Protein AF-R7TH49-F1 (afdb_monomer_lite)

Structure (mmCIF, N/CA/C/O backbone):
data_AF-R7TH49-F1
#
_entry.id   AF-R7TH49-F1
#
loop_
_atom_site.group_PDB
_atom_site.id
_atom_site.type_symbol
_atom_site.label_atom_id
_atom_site.label_alt_id
_atom_site.label_comp_id
_atom_site.label_asym_id
_atom_site.label_entity_id
_atom_site.label_seq_id
_atom_site.pdbx_PDB_ins_code
_atom_site.Cartn_x
_atom_site.Cartn_y
_atom_site.Cartn_z
_atom_site.occupancy
_atom_site.B_iso_or_equiv
_atom_site.auth_seq_id
_atom_site.auth_comp_id
_atom_site.auth_asym_id
_atom_site.auth_atom_id
_atom_site.pdbx_PDB_model_num
ATOM 1 N N . ILE A 1 1 ? 8.703 21.395 21.915 1.00 63.22 1 ILE A N 1
ATOM 2 C CA . ILE A 1 1 ? 8.538 19.923 21.894 1.00 63.22 1 ILE A CA 1
ATOM 3 C C . ILE A 1 1 ? 7.397 19.512 22.829 1.00 63.22 1 ILE A C 1
ATOM 5 O O . ILE A 1 1 ? 6.466 18.876 22.357 1.00 63.22 1 ILE A O 1
ATOM 9 N N . ASP A 1 2 ? 7.368 19.998 24.072 1.00 70.62 2 ASP A N 1
ATOM 10 C CA . ASP A 1 2 ? 6.302 19.691 25.051 1.00 70.62 2 ASP A CA 1
ATOM 11 C C . ASP A 1 2 ? 4.886 20.094 24.604 1.00 70.62 2 ASP A C 1
ATOM 13 O O . ASP A 1 2 ? 3.929 19.359 24.812 1.00 70.62 2 ASP A O 1
ATOM 17 N N . SER A 1 3 ? 4.743 21.214 23.885 1.00 78.44 3 SER A N 1
ATOM 18 C CA . SER A 1 3 ? 3.454 21.628 23.303 1.00 78.44 3 SER A CA 1
ATOM 19 C C . SER A 1 3 ? 2.916 20.654 22.244 1.00 78.44 3 SER A C 1
ATOM 21 O O . SER A 1 3 ? 1.701 20.557 22.086 1.00 78.44 3 SER A O 1
ATOM 23 N N . ILE A 1 4 ? 3.791 19.932 21.536 1.00 77.75 4 ILE A N 1
ATOM 24 C CA . ILE A 1 4 ? 3.386 18.924 20.546 1.00 77.75 4 ILE A CA 1
ATOM 25 C C . ILE A 1 4 ? 2.937 17.658 21.278 1.00 77.75 4 ILE A C 1
ATOM 27 O O . ILE A 1 4 ? 1.874 17.132 20.969 1.00 77.75 4 ILE A O 1
ATOM 31 N N . TYR A 1 5 ? 3.693 17.214 22.285 1.00 77.38 5 TYR A N 1
ATOM 32 C CA . TYR A 1 5 ? 3.329 16.047 23.093 1.00 77.38 5 TYR A CA 1
ATOM 33 C C . TYR A 1 5 ? 2.009 16.245 23.850 1.00 77.38 5 TYR A C 1
ATOM 35 O O . TYR A 1 5 ? 1.150 15.373 23.779 1.00 77.38 5 TYR A O 1
ATOM 43 N N . ASN A 1 6 ? 1.776 17.420 24.441 1.00 76.44 6 ASN A N 1
ATOM 44 C CA . ASN A 1 6 ? 0.492 17.739 25.079 1.00 76.44 6 ASN A CA 1
ATOM 45 C C . ASN A 1 6 ? -0.678 17.755 24.077 1.00 76.44 6 ASN A C 1
ATOM 47 O O . ASN A 1 6 ? -1.781 17.301 24.386 1.00 76.44 6 ASN A O 1
ATOM 51 N N . GLY A 1 7 ? -0.447 18.245 22.854 1.00 76.88 7 GLY A N 1
ATOM 52 C CA . GLY A 1 7 ? -1.441 18.182 21.780 1.00 76.88 7 GLY A CA 1
ATOM 53 C C . GLY A 1 7 ? -1.748 16.743 21.353 1.00 76.88 7 GLY A C 1
ATOM 54 O O . GLY A 1 7 ? -2.909 16.400 21.132 1.00 76.88 7 GLY A O 1
ATOM 55 N N . ILE A 1 8 ? -0.723 15.887 21.300 1.00 78.25 8 ILE A N 1
ATOM 56 C CA . ILE A 1 8 ? -0.857 14.459 20.994 1.00 78.25 8 ILE A CA 1
ATOM 57 C C . ILE A 1 8 ? -1.637 13.736 22.095 1.00 78.25 8 ILE A C 1
ATOM 59 O O . ILE A 1 8 ? -2.538 12.978 21.760 1.00 78.25 8 ILE A O 1
ATOM 63 N N . GLU A 1 9 ? -1.356 13.980 23.378 1.00 74.94 9 GLU A N 1
ATOM 64 C CA . GLU A 1 9 ? -2.101 13.369 24.493 1.00 74.94 9 GLU A CA 1
ATOM 65 C C . GLU A 1 9 ? -3.577 13.777 24.500 1.00 74.94 9 GLU A C 1
ATOM 67 O O . GLU A 1 9 ? -4.455 12.954 24.757 1.00 74.94 9 GLU A O 1
ATOM 72 N N . THR A 1 10 ? -3.862 15.031 24.148 1.00 82.25 10 THR A N 1
ATOM 73 C CA . THR A 1 10 ? -5.238 15.535 24.065 1.00 82.25 10 THR A CA 1
ATOM 74 C C . THR A 1 10 ? -5.994 14.925 22.880 1.00 82.25 10 THR A C 1
ATOM 76 O O . THR A 1 10 ? -7.196 14.676 22.965 1.00 82.25 10 THR A O 1
ATOM 79 N N . TYR A 1 11 ? -5.304 14.674 21.764 1.00 84.19 11 TYR A N 1
ATOM 80 C CA . TYR A 1 11 ? -5.910 14.141 20.543 1.00 84.19 11 TYR A CA 1
ATOM 81 C C . TYR A 1 11 ? -6.018 12.608 20.546 1.00 84.19 11 TYR A C 1
ATOM 83 O O . TYR A 1 11 ? -7.048 12.053 20.165 1.00 84.19 11 TYR A O 1
ATOM 91 N N . LEU A 1 12 ? -4.975 11.908 20.998 1.00 86.69 12 LEU A N 1
ATOM 92 C CA . LEU A 1 12 ? -4.902 10.448 21.084 1.00 86.69 12 LEU A CA 1
ATOM 93 C C . LEU A 1 12 ? -5.554 9.934 22.366 1.00 86.69 12 LEU A C 1
ATOM 95 O O . LEU A 1 12 ? -4.932 9.256 23.185 1.00 86.69 12 LEU A O 1
ATOM 99 N N . THR A 1 13 ? -6.845 10.219 22.514 1.00 92.12 13 THR A N 1
ATOM 100 C CA . THR A 1 13 ? -7.622 9.681 23.628 1.00 92.12 13 THR A CA 1
ATOM 101 C C . THR A 1 13 ? -7.624 8.143 23.595 1.00 92.12 13 THR A C 1
ATOM 103 O O . THR A 1 13 ? -7.543 7.536 22.516 1.00 92.12 13 THR A O 1
ATOM 106 N N . PRO A 1 14 ? -7.764 7.467 24.751 1.00 90.81 14 PRO A N 1
ATOM 107 C CA . PRO A 1 14 ? -7.865 6.005 24.804 1.00 90.81 14 PRO A CA 1
ATOM 108 C C . PRO A 1 14 ? -8.953 5.439 23.876 1.00 90.81 14 PRO A C 1
ATOM 110 O O . PRO A 1 14 ? -8.785 4.376 23.271 1.00 90.81 14 PRO A O 1
ATOM 113 N N . GLU A 1 15 ? -10.050 6.177 23.712 1.00 92.69 15 GLU A N 1
ATOM 114 C CA . GLU A 1 15 ? -11.157 5.853 22.813 1.00 92.69 15 GLU A CA 1
ATOM 115 C C . GLU A 1 15 ? -10.745 5.919 21.338 1.00 92.69 15 GLU A C 1
ATOM 117 O O . GLU A 1 15 ? -11.011 4.980 20.583 1.00 92.69 15 GLU A O 1
ATOM 122 N N . LEU A 1 16 ? -10.059 6.989 20.915 1.00 92.12 16 LEU A N 1
ATOM 123 C CA . LEU A 1 16 ? -9.556 7.109 19.547 1.00 92.12 16 LEU A CA 1
ATOM 124 C C . LEU A 1 16 ? -8.527 6.016 19.245 1.00 92.12 16 LEU A C 1
ATOM 126 O O . LEU A 1 16 ? -8.607 5.369 18.203 1.00 92.12 16 LEU A O 1
ATOM 130 N N . LEU A 1 17 ? -7.608 5.748 20.175 1.00 92.75 17 LEU A N 1
ATOM 131 C CA . LEU A 1 17 ? -6.638 4.661 20.039 1.00 92.75 17 LEU A CA 1
ATOM 132 C C . LEU A 1 17 ? -7.328 3.299 19.894 1.00 92.75 17 LEU A C 1
ATOM 134 O O . LEU A 1 17 ? -6.892 2.463 19.104 1.00 92.75 17 LEU A O 1
ATOM 138 N N . THR A 1 18 ? -8.428 3.075 20.613 1.00 95.38 18 THR A N 1
ATOM 139 C CA . THR A 1 18 ? -9.236 1.855 20.478 1.00 95.38 18 THR A CA 1
ATOM 140 C C . THR A 1 18 ? -9.894 1.768 19.101 1.00 95.38 18 THR A C 1
ATOM 142 O O . THR A 1 18 ? -9.846 0.709 18.472 1.00 95.38 18 THR A O 1
ATOM 145 N N . LYS A 1 19 ? -10.430 2.878 18.576 1.00 94.31 19 LYS A N 1
ATOM 146 C CA . LYS A 1 19 ? -10.978 2.944 17.210 1.00 94.31 19 LYS A CA 1
ATOM 147 C C . LYS A 1 19 ? -9.911 2.657 16.153 1.00 94.31 19 LYS A C 1
ATOM 149 O O . LYS A 1 19 ? -10.158 1.844 15.269 1.00 94.31 19 LYS A O 1
ATOM 154 N N . ILE A 1 20 ? -8.718 3.244 16.277 1.00 92.69 20 ILE A N 1
ATOM 155 C CA . ILE A 1 20 ? -7.587 2.996 15.367 1.00 92.69 20 ILE A CA 1
ATOM 156 C C . ILE A 1 20 ? -7.189 1.515 15.400 1.00 92.69 20 ILE A C 1
ATOM 158 O O . ILE A 1 20 ? -7.102 0.887 14.349 1.00 92.69 20 ILE A O 1
ATOM 162 N N . ARG A 1 21 ? -7.005 0.921 16.589 1.00 94.62 21 ARG A N 1
ATOM 163 C CA . ARG A 1 21 ? -6.673 -0.513 16.721 1.00 94.62 21 ARG A CA 1
ATOM 164 C C . ARG A 1 21 ? -7.749 -1.412 16.116 1.00 94.62 21 ARG A C 1
ATOM 166 O O . ARG A 1 21 ? -7.422 -2.378 15.430 1.00 94.62 21 ARG A O 1
ATOM 173 N N . THR A 1 22 ? -9.019 -1.080 16.340 1.00 94.31 22 THR A N 1
ATOM 174 C CA . THR A 1 22 ? -10.157 -1.824 15.781 1.00 94.31 22 THR A CA 1
ATOM 175 C C . THR A 1 22 ? -10.167 -1.735 14.259 1.00 94.31 22 THR A C 1
ATOM 177 O O . THR A 1 22 ? -10.282 -2.760 13.594 1.00 94.31 22 THR A O 1
ATOM 180 N N . PHE A 1 23 ? -9.972 -0.536 13.702 1.00 93.12 23 PHE A N 1
ATOM 181 C CA . PHE A 1 23 ? -9.865 -0.325 12.260 1.00 93.12 23 PHE A CA 1
ATOM 182 C C . PHE A 1 23 ? -8.718 -1.140 11.660 1.00 93.12 23 PHE A C 1
ATOM 184 O O . PHE A 1 23 ? -8.953 -1.904 10.731 1.00 93.12 23 PHE A O 1
ATOM 191 N N . LEU A 1 24 ? -7.511 -1.053 12.232 1.00 92.12 24 LEU A N 1
ATOM 192 C CA . LEU A 1 24 ? -6.344 -1.810 11.767 1.00 92.12 24 LEU A CA 1
ATOM 193 C C . LEU A 1 24 ? -6.586 -3.326 11.807 1.00 92.12 24 LEU A C 1
ATOM 195 O O . LEU A 1 24 ? -6.267 -4.027 10.849 1.00 92.12 24 LEU A O 1
ATOM 199 N N . THR A 1 25 ? -7.211 -3.822 12.876 1.00 92.94 25 THR A N 1
ATOM 200 C CA . THR A 1 25 ? -7.577 -5.242 13.011 1.00 92.94 25 THR A CA 1
ATOM 201 C C . THR A 1 25 ? -8.599 -5.655 11.954 1.00 92.94 25 THR A C 1
ATOM 203 O O . THR A 1 25 ? -8.492 -6.728 11.362 1.00 92.94 25 THR A O 1
ATOM 206 N N . PHE A 1 26 ? -9.590 -4.806 11.684 1.00 91.62 26 PHE A N 1
ATOM 207 C CA . PHE A 1 26 ? -10.602 -5.072 10.669 1.00 91.62 26 PHE A CA 1
ATOM 208 C C . PHE A 1 26 ? -9.988 -5.123 9.267 1.00 91.62 26 PHE A C 1
ATOM 210 O O . PHE A 1 26 ? -10.167 -6.113 8.558 1.00 91.62 26 PHE A O 1
ATOM 217 N N . VAL A 1 27 ? -9.207 -4.106 8.882 1.00 90.56 27 VAL A N 1
ATOM 218 C CA . VAL A 1 27 ? -8.610 -4.043 7.538 1.00 90.56 27 VAL A CA 1
ATOM 219 C C . VAL A 1 27 ? -7.570 -5.134 7.300 1.00 90.56 27 VAL A C 1
ATOM 221 O O . VAL A 1 27 ? -7.444 -5.607 6.174 1.00 90.56 27 VAL A O 1
ATOM 224 N N . GLN A 1 28 ? -6.884 -5.610 8.345 1.00 86.19 28 GLN A N 1
ATOM 225 C CA . GLN A 1 28 ? -5.978 -6.758 8.249 1.00 86.19 28 GLN A CA 1
ATOM 226 C C . GLN A 1 28 ? -6.696 -8.041 7.795 1.00 86.19 28 GLN A C 1
ATOM 228 O O . GLN A 1 28 ? -6.098 -8.869 7.110 1.00 86.19 28 GLN A O 1
ATOM 233 N N . ASN A 1 29 ? -7.973 -8.195 8.155 1.00 86.25 29 ASN A N 1
ATOM 234 C CA . ASN A 1 29 ? -8.786 -9.370 7.838 1.00 86.25 29 ASN A CA 1
ATOM 235 C C . ASN A 1 29 ? -9.651 -9.195 6.578 1.00 86.25 29 ASN A C 1
ATOM 237 O O . ASN A 1 29 ? -10.398 -10.106 6.211 1.00 86.25 29 ASN A O 1
ATOM 241 N N . LEU A 1 30 ? -9.576 -8.047 5.898 1.00 87.31 30 LEU A N 1
ATOM 242 C CA . LEU A 1 30 ? -10.318 -7.834 4.661 1.00 87.31 30 LEU A CA 1
ATOM 243 C C . LEU A 1 30 ? -9.794 -8.743 3.547 1.00 87.31 30 LEU A C 1
ATOM 245 O O . LEU A 1 30 ? -8.589 -8.866 3.312 1.00 87.31 30 LEU A O 1
ATOM 249 N N . LYS A 1 31 ? -10.729 -9.337 2.800 1.00 86.94 31 LYS A N 1
ATOM 250 C CA . LYS A 1 31 ? -10.408 -10.009 1.541 1.00 86.94 31 LYS A CA 1
ATOM 251 C C . LYS A 1 31 ? -9.960 -8.951 0.539 1.00 86.94 31 LYS A C 1
ATOM 253 O O . LYS A 1 31 ? -10.771 -8.160 0.068 1.00 86.94 31 LYS A O 1
ATOM 258 N N . TYR A 1 32 ? -8.665 -8.941 0.256 1.00 90.56 32 TYR A N 1
ATOM 259 C CA . TYR A 1 32 ? -8.061 -8.026 -0.698 1.00 90.56 32 TYR A CA 1
ATOM 260 C C . TYR A 1 32 ? -8.051 -8.641 -2.095 1.00 90.56 32 TYR A C 1
ATOM 262 O O . TYR A 1 32 ? -7.673 -9.802 -2.252 1.00 90.56 32 TYR A O 1
ATOM 270 N N . THR A 1 33 ? -8.442 -7.864 -3.099 1.00 92.50 33 THR A N 1
ATOM 271 C CA . THR A 1 33 ? -8.502 -8.307 -4.496 1.00 92.50 33 THR A CA 1
ATOM 272 C C . THR A 1 33 ? -7.683 -7.389 -5.393 1.00 92.50 33 THR A C 1
ATOM 274 O O . THR A 1 33 ? -7.596 -6.181 -5.169 1.00 92.50 33 THR A O 1
ATOM 277 N N . VAL A 1 34 ? -7.066 -7.963 -6.421 1.00 92.56 34 VAL A N 1
ATOM 278 C CA . VAL A 1 34 ? -6.399 -7.211 -7.485 1.00 92.56 34 VAL A CA 1
ATOM 279 C C . VAL A 1 34 ? -7.194 -7.477 -8.759 1.00 92.56 34 VAL A C 1
ATOM 281 O O . VAL A 1 34 ? -7.222 -8.626 -9.192 1.00 92.56 34 VAL A O 1
ATOM 284 N N . PRO A 1 35 ? -7.898 -6.477 -9.317 1.00 93.25 35 PRO A N 1
ATOM 285 C CA . PRO A 1 35 ? -8.633 -6.658 -10.565 1.00 93.25 35 PRO A CA 1
ATOM 286 C C . PRO A 1 35 ? -7.695 -7.011 -11.725 1.00 93.25 35 PRO A C 1
ATOM 288 O O . PRO A 1 35 ? -6.599 -6.454 -11.808 1.00 93.25 35 PRO A O 1
ATOM 291 N N . ASP A 1 36 ? -8.144 -7.850 -12.659 1.00 91.38 36 ASP A N 1
ATOM 292 C CA . ASP A 1 36 ? -7.322 -8.313 -13.790 1.00 91.38 36 ASP A CA 1
ATOM 293 C C . ASP A 1 36 ? -6.758 -7.152 -14.626 1.00 91.38 36 ASP A C 1
ATOM 295 O O . ASP A 1 36 ? -5.567 -7.118 -14.922 1.00 91.38 36 ASP A O 1
ATOM 299 N N . ALA A 1 37 ? -7.574 -6.129 -14.903 1.00 89.69 37 ALA A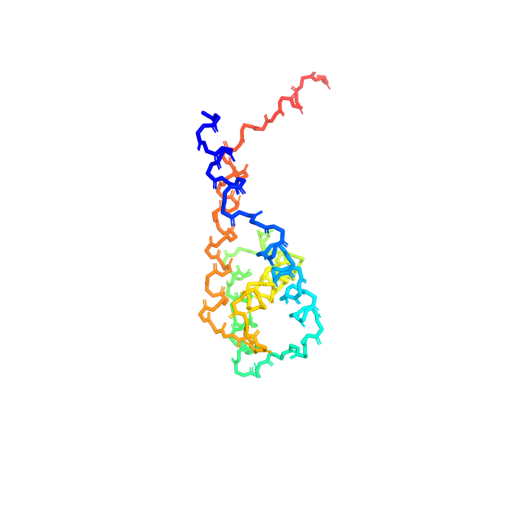 N 1
ATOM 300 C CA . ALA A 1 37 ? -7.135 -4.929 -15.624 1.00 89.69 37 ALA A CA 1
ATOM 301 C C . ALA A 1 37 ? -5.988 -4.187 -14.910 1.00 89.69 37 ALA A C 1
ATOM 303 O O . ALA A 1 37 ? -5.098 -3.619 -15.541 1.00 89.69 37 ALA A O 1
ATOM 304 N N . VAL A 1 38 ? -5.990 -4.200 -13.574 1.00 91.19 38 VAL A N 1
ATOM 305 C CA . VAL A 1 38 ? -4.912 -3.611 -12.774 1.00 91.19 38 VAL A CA 1
ATOM 306 C C . VAL A 1 38 ? -3.691 -4.525 -12.787 1.00 91.19 38 VAL A C 1
ATOM 308 O O . VAL A 1 38 ? -2.569 -4.036 -12.872 1.00 91.19 3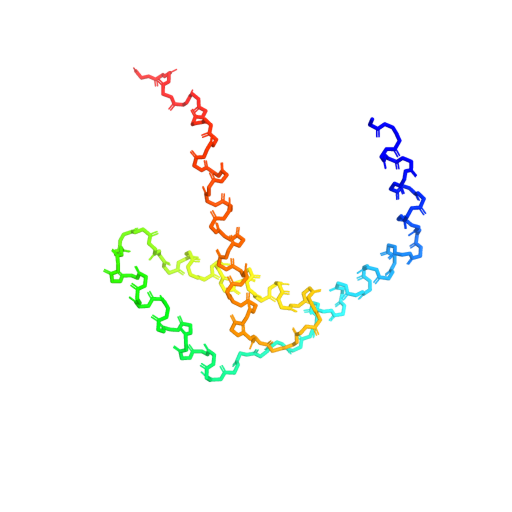8 VAL A O 1
ATOM 311 N N . GLN A 1 39 ? -3.888 -5.843 -12.760 1.00 92.62 39 GLN A N 1
ATOM 312 C CA . GLN A 1 39 ? -2.805 -6.816 -12.870 1.00 92.62 39 GLN A CA 1
ATOM 313 C C . GLN A 1 39 ? -2.029 -6.671 -14.190 1.00 92.62 39 GLN A C 1
ATOM 315 O O . GLN A 1 39 ? -0.799 -6.695 -14.168 1.00 92.62 39 GLN A O 1
ATOM 320 N N . GLU A 1 40 ? -2.717 -6.463 -15.314 1.00 93.38 40 GLU A N 1
ATOM 321 C CA . GLU A 1 40 ? -2.082 -6.198 -16.613 1.00 93.38 40 GLU A CA 1
ATOM 322 C C . GLU A 1 40 ? -1.234 -4.920 -16.584 1.00 93.38 40 GLU A C 1
ATOM 324 O O . GLU A 1 40 ? -0.073 -4.928 -17.000 1.00 93.38 40 GLU A O 1
ATOM 329 N N . ALA A 1 41 ? -1.772 -3.834 -16.023 1.00 91.88 41 ALA A N 1
ATOM 330 C CA . ALA A 1 41 ? -1.046 -2.572 -15.893 1.00 91.88 41 ALA A CA 1
ATOM 331 C C . ALA A 1 41 ? 0.203 -2.701 -15.000 1.00 91.88 41 ALA A C 1
ATOM 333 O O . ALA A 1 41 ? 1.257 -2.159 -15.329 1.00 91.88 41 ALA A O 1
ATOM 334 N N . LEU A 1 42 ? 0.112 -3.456 -13.898 1.00 92.38 42 LEU A N 1
ATOM 335 C CA . LEU A 1 42 ? 1.244 -3.738 -13.010 1.00 92.38 42 LEU A CA 1
ATOM 336 C C . LEU A 1 42 ? 2.355 -4.520 -13.720 1.00 92.38 42 LEU A C 1
ATOM 338 O O . LEU A 1 42 ? 3.535 -4.210 -13.556 1.00 92.38 42 LEU A O 1
ATOM 342 N N . GLN A 1 43 ? 1.985 -5.533 -14.507 1.00 91.81 43 GLN A N 1
ATOM 343 C CA . GLN A 1 43 ? 2.941 -6.308 -15.298 1.00 91.81 43 GLN A CA 1
ATOM 344 C C . GLN A 1 43 ? 3.616 -5.436 -16.362 1.00 91.81 43 GLN A C 1
ATOM 346 O O . GLN A 1 43 ? 4.833 -5.516 -16.532 1.00 91.81 43 GLN A O 1
ATOM 351 N N . GLY A 1 44 ? 2.847 -4.573 -17.033 1.00 91.94 44 GLY A N 1
ATOM 352 C CA . GLY A 1 44 ? 3.375 -3.583 -17.971 1.00 91.94 44 GLY A CA 1
ATOM 353 C C . GLY A 1 44 ? 4.412 -2.660 -17.324 1.00 91.94 44 GLY A C 1
ATOM 354 O O . GLY A 1 44 ? 5.523 -2.546 -17.840 1.00 91.94 44 GLY A O 1
ATOM 355 N N . ASP A 1 45 ? 4.091 -2.088 -16.158 1.00 90.12 45 ASP A N 1
ATOM 356 C CA . ASP A 1 45 ? 4.982 -1.191 -15.401 1.00 90.12 45 ASP A CA 1
ATOM 357 C C . ASP A 1 45 ? 6.282 -1.907 -14.983 1.00 90.12 45 ASP A C 1
ATOM 359 O O . ASP A 1 45 ? 7.376 -1.364 -15.147 1.00 90.12 45 ASP A O 1
ATOM 363 N N . PHE A 1 46 ? 6.200 -3.170 -14.541 1.00 90.12 46 PHE A N 1
ATOM 364 C CA . PHE A 1 46 ? 7.384 -3.979 -14.226 1.00 90.12 46 PHE A CA 1
ATOM 365 C C . PHE A 1 46 ? 8.297 -4.188 -15.443 1.00 90.12 46 PHE A C 1
ATOM 367 O O . PHE A 1 46 ? 9.516 -4.016 -15.351 1.00 90.12 46 PHE A O 1
ATOM 374 N N . VAL A 1 47 ? 7.717 -4.547 -16.593 1.00 90.56 47 VAL A N 1
ATOM 375 C CA . VAL A 1 47 ? 8.473 -4.777 -17.833 1.00 90.56 47 VAL A CA 1
ATOM 376 C C . VAL A 1 47 ? 9.114 -3.484 -18.329 1.00 90.56 47 VAL A C 1
ATOM 378 O O . VAL A 1 47 ? 10.279 -3.500 -18.727 1.00 90.56 47 VAL A O 1
ATOM 381 N N . GLU A 1 48 ? 8.389 -2.368 -18.297 1.00 89.88 48 GLU A N 1
ATOM 382 C CA . GLU A 1 48 ? 8.895 -1.066 -18.731 1.00 89.88 48 GLU A CA 1
ATOM 383 C C . GLU A 1 48 ? 10.071 -0.600 -17.867 1.00 89.88 48 GLU A C 1
ATOM 385 O O . GLU A 1 48 ? 11.128 -0.252 -18.399 1.00 89.88 48 GLU A O 1
ATOM 390 N N . ARG A 1 49 ? 9.953 -0.708 -16.538 1.00 84.06 49 ARG A N 1
ATOM 391 C CA . ARG A 1 49 ? 11.049 -0.380 -15.613 1.00 84.06 49 ARG A CA 1
ATOM 392 C C . ARG A 1 49 ? 12.288 -1.229 -15.851 1.00 84.06 49 ARG A C 1
ATOM 394 O O . ARG A 1 49 ? 13.395 -0.703 -15.883 1.00 84.06 49 ARG A O 1
ATOM 401 N N . ARG A 1 50 ? 12.113 -2.534 -16.068 1.00 85.31 50 ARG A N 1
ATOM 402 C CA . ARG A 1 50 ? 13.233 -3.454 -16.307 1.00 85.31 50 ARG A CA 1
ATOM 403 C C . ARG A 1 50 ? 13.901 -3.235 -17.667 1.00 85.31 50 ARG A C 1
ATOM 405 O O . ARG A 1 50 ? 15.090 -3.515 -17.817 1.00 85.31 50 ARG A O 1
ATOM 412 N N . ARG A 1 51 ? 13.156 -2.740 -18.662 1.00 86.31 51 A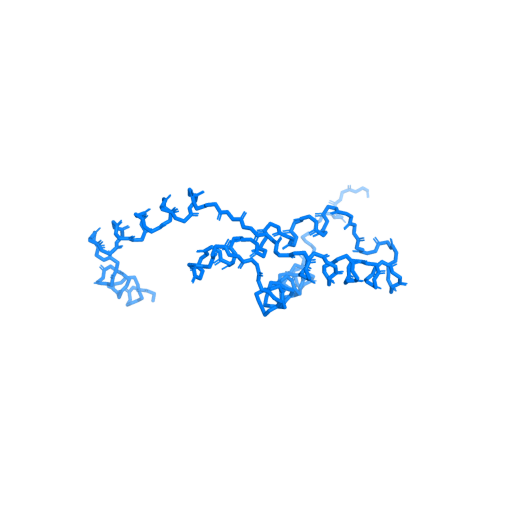RG A N 1
ATOM 413 C CA . ARG A 1 51 ? 13.717 -2.305 -19.952 1.00 86.31 51 ARG A CA 1
ATOM 414 C C . ARG A 1 51 ? 14.526 -1.019 -19.814 1.00 86.31 51 ARG A C 1
ATOM 416 O O . ARG A 1 51 ? 15.552 -0.902 -20.472 1.00 86.31 51 ARG A O 1
ATOM 423 N N . ALA A 1 52 ? 14.065 -0.082 -18.987 1.00 84.31 52 ALA A N 1
ATOM 424 C CA . ALA A 1 52 ? 14.768 1.171 -18.735 1.00 84.31 52 ALA A CA 1
ATOM 425 C C . ALA A 1 52 ? 16.069 0.950 -17.946 1.00 84.31 52 ALA A C 1
ATOM 427 O O . ALA A 1 52 ? 17.089 1.548 -18.280 1.00 84.31 52 ALA A O 1
ATOM 428 N N . ASP A 1 53 ? 16.046 0.067 -16.945 1.00 77.12 53 ASP A N 1
ATOM 429 C CA . ASP A 1 53 ? 17.230 -0.297 -16.169 1.00 77.12 53 ASP A CA 1
ATOM 430 C C . ASP A 1 53 ? 17.139 -1.750 -15.671 1.00 77.12 53 ASP A C 1
ATOM 432 O O . ASP A 1 53 ? 16.452 -2.078 -14.699 1.00 77.12 53 ASP A O 1
ATOM 436 N N . SER A 1 54 ? 17.826 -2.656 -16.371 1.00 68.56 54 SER A N 1
ATOM 437 C CA . SER A 1 54 ? 17.730 -4.098 -16.116 1.00 68.56 54 SER A CA 1
ATOM 438 C C . SER A 1 54 ? 18.381 -4.551 -14.808 1.00 68.56 54 SER A C 1
ATOM 440 O O . SER A 1 54 ? 18.050 -5.639 -14.334 1.00 68.56 54 SER A O 1
ATOM 442 N N . ASN A 1 55 ? 19.270 -3.739 -14.223 1.00 68.31 55 ASN A N 1
ATOM 443 C CA . ASN A 1 55 ? 19.972 -4.073 -12.982 1.00 68.31 55 ASN A CA 1
ATOM 444 C C . ASN A 1 55 ? 19.449 -3.303 -11.763 1.00 68.31 55 ASN A C 1
ATOM 446 O O . ASN A 1 55 ? 19.656 -3.772 -10.646 1.00 68.31 55 ASN A O 1
ATOM 450 N N . ALA A 1 56 ? 18.775 -2.163 -11.945 1.00 70.94 56 ALA A N 1
ATOM 451 C CA . ALA A 1 56 ? 18.311 -1.349 -10.820 1.00 70.94 56 ALA A CA 1
ATOM 452 C C . ALA A 1 56 ? 16.935 -1.739 -10.253 1.00 70.94 56 ALA A C 1
ATOM 454 O O . ALA A 1 56 ? 16.614 -1.312 -9.147 1.00 70.94 56 ALA A O 1
ATOM 455 N N . PHE A 1 57 ? 16.118 -2.523 -10.973 1.00 81.69 57 PHE A N 1
ATOM 456 C CA . PHE A 1 57 ? 14.783 -2.919 -10.502 1.00 81.69 57 PHE A CA 1
ATOM 457 C C . PHE A 1 57 ? 14.601 -4.441 -10.481 1.00 81.69 57 PHE A C 1
ATOM 459 O O . PHE A 1 57 ? 14.358 -5.094 -11.507 1.00 81.69 57 PHE A O 1
ATOM 466 N N . SER A 1 58 ? 14.744 -5.022 -9.289 1.00 86.69 58 SER A N 1
ATOM 467 C CA . SER A 1 58 ? 14.621 -6.462 -9.071 1.00 86.69 58 SER A CA 1
ATOM 468 C C . SER A 1 58 ? 13.165 -6.908 -8.883 1.00 86.69 58 SER A C 1
ATOM 470 O O . SER A 1 58 ? 12.245 -6.108 -8.701 1.00 86.69 58 SER A O 1
ATOM 472 N N . VAL A 1 59 ? 12.945 -8.226 -8.931 1.00 88.44 59 VAL A N 1
ATOM 473 C CA . VAL A 1 59 ? 11.642 -8.825 -8.594 1.00 88.44 59 VAL A CA 1
ATOM 474 C C . VAL A 1 59 ? 11.300 -8.577 -7.123 1.00 88.44 59 VAL A C 1
ATOM 476 O O . VAL A 1 59 ? 10.134 -8.347 -6.808 1.00 88.44 59 VAL A O 1
ATOM 479 N N . ASP A 1 60 ? 12.302 -8.561 -6.244 1.00 89.88 60 ASP A N 1
ATOM 480 C CA . ASP A 1 60 ? 12.116 -8.299 -4.816 1.00 89.88 60 ASP A CA 1
ATOM 481 C C . ASP A 1 60 ? 11.694 -6.844 -4.559 1.00 89.88 60 ASP A C 1
ATOM 483 O O . ASP A 1 60 ? 10.815 -6.592 -3.730 1.00 89.88 60 ASP A O 1
ATOM 487 N N . ASP A 1 61 ? 12.238 -5.890 -5.324 1.00 89.81 61 ASP A N 1
ATOM 488 C CA . ASP A 1 61 ? 11.823 -4.480 -5.270 1.00 89.81 61 ASP A CA 1
ATOM 489 C C . ASP A 1 61 ? 10.376 -4.319 -5.739 1.00 89.81 61 ASP A C 1
ATOM 491 O O . ASP A 1 61 ? 9.571 -3.634 -5.102 1.00 89.81 61 ASP A O 1
ATOM 495 N N . PHE A 1 62 ? 10.013 -5.001 -6.828 1.00 92.44 62 PHE A N 1
ATOM 496 C CA . PHE A 1 62 ? 8.641 -4.996 -7.317 1.00 92.44 62 PHE A CA 1
ATOM 497 C C . PHE A 1 62 ? 7.677 -5.635 -6.316 1.00 92.44 62 PHE A C 1
ATOM 499 O O . PHE A 1 62 ? 6.631 -5.060 -6.020 1.00 92.44 62 PHE A O 1
ATOM 506 N N . HIS A 1 63 ? 8.035 -6.779 -5.731 1.00 92.94 63 HIS A N 1
ATOM 507 C CA . HIS A 1 63 ? 7.234 -7.417 -4.692 1.00 92.94 63 HIS A CA 1
ATOM 508 C C . HIS A 1 63 ? 7.039 -6.492 -3.483 1.00 92.94 63 HIS A C 1
ATOM 510 O O . HIS A 1 63 ? 5.914 -6.317 -3.013 1.00 92.94 63 HIS A O 1
ATOM 516 N N . SER A 1 64 ? 8.110 -5.839 -3.027 1.00 93.31 64 SER A N 1
ATOM 517 C CA . SER A 1 64 ? 8.064 -4.871 -1.926 1.00 93.31 64 SER A CA 1
ATOM 518 C C . SER A 1 64 ? 7.136 -3.695 -2.243 1.00 93.31 64 SER A C 1
ATOM 520 O O . SER A 1 64 ? 6.319 -3.303 -1.405 1.00 93.31 64 SER A O 1
ATOM 522 N N . LEU A 1 65 ? 7.181 -3.182 -3.477 1.00 94.69 65 LEU A N 1
ATOM 523 C CA . LEU A 1 65 ? 6.268 -2.143 -3.951 1.00 94.69 65 LEU A CA 1
ATOM 524 C C . LEU A 1 65 ? 4.806 -2.621 -3.962 1.00 94.69 65 LEU A C 1
ATOM 526 O O . LEU A 1 65 ? 3.916 -1.873 -3.553 1.00 94.69 65 LEU A O 1
ATOM 530 N N . LEU A 1 66 ? 4.527 -3.862 -4.374 1.00 94.44 66 LEU A N 1
ATOM 531 C CA . LEU A 1 66 ? 3.171 -4.425 -4.329 1.00 94.44 66 LEU A CA 1
ATOM 532 C C . LEU A 1 66 ? 2.657 -4.571 -2.891 1.00 94.44 66 LEU A C 1
ATOM 534 O O . LEU A 1 66 ? 1.487 -4.285 -2.625 1.00 94.44 66 LEU A O 1
ATOM 538 N N . VAL A 1 67 ? 3.522 -4.963 -1.952 1.00 94.38 67 VAL A N 1
ATOM 539 C CA . VAL A 1 67 ? 3.184 -5.015 -0.522 1.00 94.38 67 VAL A CA 1
ATOM 540 C C . VAL A 1 67 ? 2.854 -3.618 0.001 1.00 94.38 67 VAL A C 1
ATOM 542 O O . VAL A 1 67 ? 1.797 -3.442 0.610 1.00 94.38 67 VAL A O 1
ATOM 545 N N . LEU A 1 68 ? 3.692 -2.614 -0.285 1.00 95.56 68 LEU A N 1
ATOM 546 C CA . LEU A 1 68 ? 3.428 -1.217 0.083 1.00 95.56 68 LEU A CA 1
ATOM 547 C C . LEU A 1 68 ? 2.086 -0.742 -0.479 1.00 95.56 68 LEU A C 1
ATOM 549 O O . LEU A 1 68 ? 1.275 -0.160 0.240 1.00 95.56 68 LEU A O 1
ATOM 553 N N . THR A 1 69 ? 1.830 -1.042 -1.748 1.00 95.94 69 THR A N 1
ATOM 554 C CA . THR A 1 69 ? 0.593 -0.657 -2.426 1.00 95.94 69 THR A CA 1
ATOM 555 C C . THR A 1 69 ? -0.632 -1.294 -1.766 1.00 95.94 69 THR A C 1
ATOM 557 O O . THR A 1 69 ? -1.622 -0.611 -1.507 1.00 95.94 69 THR A O 1
ATOM 560 N N . ARG A 1 70 ? -0.563 -2.587 -1.422 1.00 93.94 70 ARG A N 1
ATOM 561 C CA . ARG A 1 70 ? -1.633 -3.279 -0.689 1.00 93.94 70 ARG A CA 1
ATOM 562 C C . ARG A 1 70 ? -1.882 -2.642 0.677 1.00 93.94 70 ARG A C 1
ATOM 564 O O . ARG A 1 70 ? -3.034 -2.416 1.039 1.00 93.94 70 ARG A O 1
ATOM 571 N N . LEU A 1 71 ? -0.825 -2.350 1.433 1.00 93.56 71 LEU A N 1
ATOM 572 C CA . LEU A 1 71 ? -0.941 -1.711 2.747 1.00 93.56 71 LEU A CA 1
ATOM 573 C C . LEU A 1 71 ? -1.544 -0.305 2.643 1.00 93.56 71 LEU A C 1
ATOM 575 O O . LEU A 1 71 ? -2.376 0.065 3.470 1.00 93.56 71 LEU A O 1
ATOM 579 N N . LEU A 1 72 ? -1.174 0.453 1.609 1.00 95.19 72 LEU A N 1
ATOM 580 C CA . LEU A 1 72 ? -1.740 1.770 1.331 1.00 95.19 72 LEU A CA 1
ATOM 581 C C . LEU A 1 72 ? -3.226 1.684 0.957 1.00 95.19 72 LEU A C 1
ATOM 583 O O . LEU A 1 72 ? -4.026 2.450 1.477 1.00 95.19 72 LEU A O 1
ATOM 587 N N . SER A 1 73 ? -3.618 0.725 0.119 1.00 94.88 73 SER A N 1
ATOM 588 C CA . SER A 1 73 ? -5.030 0.498 -0.214 1.00 94.88 73 SER A CA 1
ATOM 589 C C . SER A 1 73 ? -5.855 0.183 1.037 1.00 94.88 73 SER A C 1
ATOM 591 O O . SER A 1 73 ? -6.903 0.785 1.274 1.00 94.88 73 SER A O 1
ATOM 593 N N . LEU A 1 74 ? -5.363 -0.729 1.881 1.00 93.44 74 LEU A N 1
ATOM 594 C CA . LEU A 1 74 ? -6.051 -1.115 3.114 1.00 93.44 74 LEU A CA 1
ATOM 595 C C . LEU A 1 74 ? -6.133 0.038 4.121 1.00 93.44 74 LEU A C 1
ATOM 597 O O . LEU A 1 74 ? -7.161 0.189 4.779 1.00 93.44 74 LEU A O 1
ATOM 601 N N . SER A 1 75 ? -5.097 0.876 4.227 1.00 92.00 75 SER A N 1
ATOM 602 C CA . SER A 1 75 ? -5.123 2.046 5.117 1.00 92.00 75 SER A CA 1
ATOM 603 C C . SER A 1 75 ? -6.131 3.111 4.670 1.00 92.00 75 SER A C 1
ATOM 605 O O . SER A 1 75 ? -6.661 3.833 5.512 1.00 92.00 75 SER A O 1
ATOM 607 N N . LEU A 1 76 ? -6.463 3.149 3.376 1.00 91.31 76 LEU A N 1
ATOM 608 C CA . LEU A 1 76 ? -7.542 3.960 2.802 1.00 91.31 76 LEU A CA 1
ATOM 609 C C . LEU A 1 76 ? -8.926 3.288 2.897 1.00 91.31 76 LEU A C 1
ATOM 611 O O . LEU A 1 76 ? -9.916 3.857 2.442 1.00 91.31 76 LEU A O 1
ATOM 615 N N . GLY A 1 77 ? -9.017 2.084 3.474 1.00 89.31 77 GLY A N 1
ATOM 616 C CA . GLY A 1 77 ? -10.261 1.317 3.576 1.00 89.31 77 GLY A CA 1
ATOM 6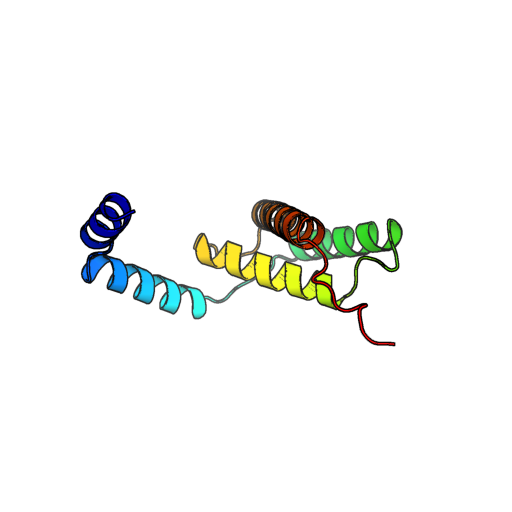17 C C . GLY A 1 77 ? -10.702 0.655 2.265 1.00 89.31 77 GLY A C 1
ATOM 618 O O . GLY A 1 77 ? -11.838 0.197 2.163 1.00 89.31 77 GLY A O 1
ATOM 619 N N . GLN A 1 78 ? -9.826 0.592 1.260 1.00 91.31 78 GLN A N 1
ATOM 620 C CA . GLN A 1 78 ? -10.112 -0.016 -0.037 1.00 91.31 78 GLN A CA 1
ATOM 621 C C . GLN A 1 78 ? -9.726 -1.501 -0.029 1.00 91.31 78 GLN A C 1
ATOM 623 O O . GLN A 1 78 ? -8.586 -1.863 0.268 1.00 91.31 78 GLN A O 1
ATOM 628 N N . SER A 1 79 ? -10.674 -2.36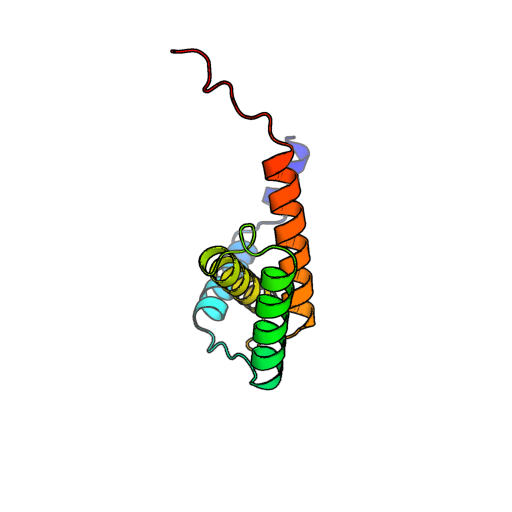9 -0.389 1.00 91.00 79 SER A N 1
ATOM 629 C CA . SER A 1 79 ? -10.486 -3.827 -0.493 1.00 91.00 79 SER A CA 1
ATOM 630 C C . SER A 1 79 ? -10.065 -4.302 -1.890 1.00 91.00 79 SER A C 1
ATOM 632 O O . SER A 1 79 ? -9.811 -5.493 -2.089 1.00 91.00 79 SER A O 1
ATOM 634 N N . CYS A 1 80 ? -9.978 -3.391 -2.858 1.00 91.56 80 CYS A N 1
ATOM 635 C CA . CYS A 1 80 ? -9.514 -3.658 -4.211 1.00 91.56 80 CYS A CA 1
ATOM 636 C C . CYS A 1 80 ? -8.414 -2.674 -4.610 1.00 91.56 80 CYS A C 1
ATOM 638 O O . CYS A 1 80 ? -8.477 -1.491 -4.275 1.00 91.56 80 CYS A O 1
ATOM 640 N N . LEU A 1 81 ? -7.412 -3.170 -5.337 1.00 93.12 81 LEU A N 1
ATOM 641 C CA . LEU A 1 81 ? -6.340 -2.318 -5.835 1.00 93.12 81 LEU A CA 1
ATOM 642 C C . LEU A 1 81 ? -6.840 -1.385 -6.944 1.00 93.12 81 LEU A C 1
ATOM 644 O O . LEU A 1 81 ? -7.480 -1.847 -7.888 1.00 93.12 81 LEU A O 1
ATOM 648 N N . SER A 1 82 ? -6.464 -0.105 -6.883 1.00 94.06 82 SER A N 1
ATOM 649 C CA . SER A 1 82 ? -6.621 0.851 -7.984 1.00 94.06 82 SER A CA 1
ATOM 650 C C . SER A 1 82 ? -5.270 1.350 -8.505 1.00 94.06 82 SER A C 1
ATOM 652 O O . SER A 1 82 ? -4.255 1.317 -7.801 1.00 94.06 82 SER A O 1
ATOM 654 N N . LEU A 1 83 ? -5.260 1.845 -9.746 1.00 93.81 83 LEU A N 1
ATOM 655 C CA . LEU A 1 83 ? -4.065 2.435 -10.357 1.00 93.81 83 LEU A CA 1
ATOM 656 C C . LEU A 1 83 ? -3.621 3.718 -9.647 1.00 93.81 83 LEU A C 1
ATOM 658 O O . LEU A 1 83 ? -2.422 3.960 -9.534 1.00 93.81 83 LEU A O 1
ATOM 662 N N . ASP A 1 84 ? -4.561 4.489 -9.098 1.00 95.25 84 ASP A N 1
ATOM 663 C CA . ASP A 1 84 ? -4.253 5.706 -8.338 1.00 95.25 84 ASP A CA 1
ATOM 664 C C . ASP A 1 84 ? -3.448 5.385 -7.072 1.00 95.25 84 ASP A C 1
ATOM 666 O O . ASP A 1 84 ? -2.450 6.041 -6.770 1.00 95.25 84 ASP A O 1
ATOM 670 N N . VAL A 1 85 ? -3.842 4.329 -6.347 1.00 95.44 85 VAL A N 1
ATOM 671 C CA . VAL A 1 85 ? -3.119 3.864 -5.153 1.00 95.44 85 VAL A CA 1
ATOM 672 C C . VAL A 1 85 ? -1.741 3.339 -5.531 1.00 95.44 85 VAL A C 1
ATOM 674 O O . VAL A 1 85 ? -0.768 3.627 -4.835 1.00 95.44 85 VAL A O 1
ATOM 677 N N . PHE A 1 86 ? -1.639 2.611 -6.644 1.00 95.44 86 PHE A N 1
ATOM 678 C CA . PHE A 1 86 ? -0.351 2.158 -7.159 1.00 95.44 86 PHE A CA 1
ATOM 679 C C . PHE A 1 86 ? 0.566 3.330 -7.522 1.00 95.44 86 PHE A C 1
ATOM 681 O O . PHE A 1 86 ? 1.726 3.335 -7.117 1.00 95.44 86 PHE A O 1
ATOM 688 N N . SER A 1 87 ? 0.053 4.363 -8.196 1.00 95.56 87 SER A N 1
ATOM 689 C CA . SER A 1 87 ? 0.822 5.580 -8.482 1.00 95.56 87 SER A CA 1
ATOM 690 C C . SER A 1 87 ? 1.322 6.241 -7.203 1.00 95.56 87 SER A C 1
ATOM 692 O O . SER A 1 87 ? 2.511 6.513 -7.070 1.00 95.56 87 SER A O 1
ATOM 694 N N . ARG A 1 88 ? 0.446 6.404 -6.210 1.00 96.44 88 ARG A N 1
ATOM 695 C CA . ARG A 1 88 ? 0.823 7.000 -4.927 1.00 96.44 88 ARG A CA 1
ATOM 696 C C . ARG A 1 88 ? 1.871 6.172 -4.177 1.00 96.44 88 ARG A C 1
ATOM 698 O O . ARG A 1 88 ? 2.746 6.734 -3.526 1.00 96.44 88 ARG A O 1
ATOM 705 N N . ALA A 1 89 ? 1.809 4.844 -4.268 1.00 96.56 89 ALA A N 1
ATOM 706 C CA . ALA A 1 89 ? 2.828 3.969 -3.697 1.00 96.56 89 ALA A CA 1
ATOM 707 C C . ALA A 1 89 ? 4.187 4.128 -4.402 1.00 96.56 89 ALA A C 1
ATOM 709 O O . ALA A 1 89 ? 5.217 4.123 -3.728 1.00 96.56 89 ALA A O 1
ATOM 710 N N . LYS A 1 90 ? 4.199 4.329 -5.729 1.00 94.62 90 LYS A N 1
ATOM 711 C CA . LYS A 1 90 ? 5.423 4.653 -6.480 1.00 94.62 90 LYS A CA 1
ATOM 712 C C . LYS A 1 90 ? 6.058 5.954 -5.988 1.00 94.62 90 LYS A C 1
ATOM 714 O O . LYS A 1 90 ? 7.270 5.982 -5.793 1.00 94.62 90 LYS A O 1
ATOM 719 N N . ASP A 1 91 ? 5.252 6.984 -5.742 1.00 96.38 91 ASP A N 1
ATOM 720 C CA . ASP A 1 91 ? 5.741 8.277 -5.247 1.00 96.38 91 ASP A CA 1
ATOM 721 C C . ASP A 1 91 ? 6.358 8.142 -3.846 1.00 96.38 91 ASP A C 1
ATOM 723 O O . ASP A 1 91 ? 7.482 8.588 -3.610 1.00 96.38 91 ASP A O 1
ATOM 727 N N . LEU A 1 92 ? 5.676 7.435 -2.934 1.00 96.31 92 LEU A N 1
ATOM 728 C CA . LEU A 1 92 ? 6.198 7.154 -1.590 1.00 96.31 92 LEU A CA 1
ATOM 729 C C . LEU A 1 92 ? 7.539 6.414 -1.630 1.00 96.31 92 LEU A C 1
ATOM 731 O O . LEU A 1 92 ? 8.443 6.711 -0.842 1.00 96.31 92 LEU A O 1
ATOM 735 N N . GLU A 1 93 ? 7.671 5.451 -2.541 1.00 94.62 93 GLU A N 1
ATOM 736 C CA . GLU A 1 93 ? 8.900 4.684 -2.703 1.00 94.62 93 GLU A CA 1
ATOM 737 C C . GLU A 1 93 ? 10.032 5.532 -3.298 1.00 94.62 93 GLU A C 1
ATOM 739 O O . GLU A 1 93 ? 11.163 5.480 -2.811 1.00 94.62 93 GLU A O 1
ATOM 744 N N . ALA A 1 94 ? 9.735 6.389 -4.276 1.00 92.62 94 ALA A N 1
ATOM 745 C CA . ALA A 1 94 ? 10.706 7.330 -4.832 1.00 92.62 94 ALA A CA 1
ATOM 746 C C . ALA A 1 94 ? 11.238 8.302 -3.763 1.00 92.62 94 ALA A C 1
ATOM 748 O O . ALA A 1 94 ? 12.448 8.546 -3.674 1.00 92.62 94 ALA A O 1
ATOM 749 N N . GLU A 1 95 ? 10.366 8.809 -2.889 1.00 95.44 95 GLU A N 1
ATOM 750 C CA . GLU A 1 95 ? 10.789 9.633 -1.757 1.00 95.44 95 GLU A CA 1
ATOM 751 C C . GLU A 1 95 ? 11.648 8.850 -0.754 1.00 95.44 95 GLU A C 1
ATOM 753 O O . GLU A 1 95 ? 12.629 9.380 -0.225 1.00 95.44 95 GLU A O 1
ATOM 758 N N . ARG A 1 96 ? 11.303 7.583 -0.477 1.00 94.12 96 ARG A N 1
ATOM 759 C CA . ARG A 1 96 ? 12.090 6.712 0.412 1.00 94.12 96 ARG A CA 1
ATOM 760 C C . ARG A 1 96 ? 13.501 6.515 -0.135 1.00 94.12 96 ARG A C 1
ATOM 762 O O . ARG A 1 96 ? 14.460 6.686 0.616 1.00 94.12 96 ARG A O 1
ATOM 769 N N . LEU A 1 97 ? 13.628 6.212 -1.425 1.00 90.62 97 LEU A N 1
ATOM 770 C CA . LEU A 1 97 ? 14.918 6.058 -2.099 1.00 90.62 97 LEU A CA 1
ATOM 771 C C . LEU A 1 97 ? 15.711 7.368 -2.106 1.00 90.62 97 LEU A C 1
ATOM 773 O O . LEU A 1 97 ? 16.906 7.356 -1.824 1.00 90.62 97 LEU A O 1
ATOM 777 N N . THR A 1 98 ? 15.048 8.507 -2.324 1.00 93.19 98 THR A N 1
ATOM 778 C CA . THR A 1 98 ? 15.680 9.834 -2.222 1.00 93.19 98 THR A CA 1
ATOM 779 C C . THR A 1 98 ? 16.269 10.058 -0.831 1.00 93.19 98 THR A C 1
ATOM 781 O O . THR A 1 98 ? 17.435 10.434 -0.710 1.00 93.19 98 THR A O 1
ATOM 784 N N . ARG A 1 99 ? 15.504 9.757 0.231 1.00 94.12 99 ARG A N 1
ATOM 785 C CA . ARG A 1 99 ? 15.991 9.851 1.616 1.00 94.12 99 ARG A CA 1
ATOM 786 C C . ARG A 1 99 ? 17.195 8.941 1.843 1.00 94.12 99 ARG A C 1
ATOM 788 O O . ARG A 1 99 ? 18.202 9.408 2.362 1.00 94.12 99 ARG A O 1
ATOM 795 N N . ILE A 1 100 ? 17.130 7.684 1.407 1.00 90.94 100 ILE A N 1
ATOM 796 C CA . ILE A 1 100 ? 18.224 6.713 1.578 1.00 90.94 100 ILE A CA 1
ATOM 797 C C . ILE A 1 100 ? 19.493 7.147 0.846 1.00 90.94 100 ILE A C 1
ATOM 799 O O . ILE A 1 100 ? 20.576 7.073 1.418 1.00 90.94 100 ILE A O 1
ATOM 803 N N . ASN A 1 101 ? 19.364 7.652 -0.378 1.00 88.56 101 ASN A N 1
ATOM 804 C CA . ASN A 1 101 ? 20.497 8.127 -1.169 1.00 88.56 101 ASN A CA 1
ATOM 805 C C . ASN A 1 101 ? 21.096 9.430 -0.620 1.00 88.56 101 ASN A C 1
ATOM 807 O O . ASN A 1 101 ? 22.281 9.684 -0.814 1.00 88.56 101 ASN A O 1
ATOM 811 N N . SER A 1 102 ? 20.289 10.249 0.066 1.00 87.75 102 SER A N 1
ATOM 812 C CA . SER A 1 102 ? 20.741 11.487 0.715 1.00 87.75 102 SER A CA 1
ATOM 813 C C . SER A 1 102 ? 21.429 11.267 2.065 1.00 87.75 102 SER A C 1
ATOM 815 O O . SER A 1 102 ? 22.118 12.166 2.550 1.00 87.75 102 SER A O 1
ATOM 817 N N . LEU A 1 103 ? 21.250 10.095 2.689 1.00 81.00 103 LEU A N 1
ATOM 818 C CA . LEU A 1 103 ? 21.936 9.784 3.937 1.00 81.00 103 LEU A CA 1
ATOM 819 C C . LEU A 1 103 ? 23.441 9.666 3.658 1.00 81.00 103 LEU A C 1
ATOM 821 O O . LEU A 1 103 ? 23.835 8.977 2.711 1.00 81.00 103 LEU A O 1
ATOM 825 N N . PRO A 1 104 ? 24.306 10.298 4.472 1.00 71.00 104 PRO A N 1
ATOM 826 C CA . PRO A 1 104 ? 25.735 10.075 4.353 1.00 71.00 104 PRO A CA 1
ATOM 827 C C . PRO A 1 104 ? 25.980 8.577 4.537 1.00 71.00 104 PRO A C 1
ATOM 829 O O . PRO A 1 104 ? 25.545 8.007 5.539 1.00 71.00 104 PRO A O 1
ATOM 832 N N . ARG A 1 105 ? 26.657 7.931 3.574 1.00 61.75 105 ARG A N 1
ATOM 833 C CA . ARG A 1 105 ? 27.184 6.574 3.768 1.00 61.75 105 ARG A CA 1
ATOM 834 C C . ARG A 1 105 ? 28.059 6.639 5.012 1.00 61.75 105 ARG A C 1
ATOM 836 O O . ARG A 1 105 ? 29.166 7.169 4.959 1.00 61.75 105 ARG A O 1
ATOM 843 N N . SER A 1 106 ? 27.522 6.194 6.144 1.00 60.78 106 SER A N 1
ATOM 844 C CA . SER A 1 106 ? 28.249 6.122 7.404 1.00 60.78 106 SER A CA 1
ATOM 845 C C . SER A 1 106 ? 29.597 5.467 7.139 1.00 60.78 106 SER A C 1
ATOM 847 O O . SER A 1 106 ? 29.664 4.486 6.399 1.00 60.78 106 SER A O 1
ATOM 849 N N . ALA A 1 107 ? 30.647 6.067 7.695 1.00 55.38 107 ALA A N 1
ATOM 850 C CA . ALA A 1 107 ? 32.058 5.775 7.494 1.00 55.38 107 ALA A CA 1
ATOM 851 C C . ALA A 1 107 ? 32.456 4.305 7.771 1.00 55.38 107 ALA A C 1
ATOM 853 O O . ALA A 1 107 ? 33.176 4.010 8.718 1.00 55.38 107 ALA A O 1
ATOM 854 N N . THR A 1 108 ? 32.034 3.370 6.922 1.00 50.69 108 THR A N 1
ATOM 855 C CA . THR A 1 108 ? 32.471 1.966 6.904 1.00 50.69 108 THR A CA 1
ATOM 856 C C . THR A 1 108 ? 33.436 1.749 5.733 1.00 50.69 108 THR A C 1
ATOM 858 O O . THR A 1 108 ? 33.264 0.873 4.897 1.00 50.69 108 THR A O 1
ATOM 861 N N . SER A 1 109 ? 34.450 2.612 5.655 1.00 50.09 109 SER A N 1
ATOM 862 C CA . SER A 1 109 ? 35.670 2.425 4.855 1.00 50.09 109 SER A CA 1
ATOM 863 C C . SER A 1 109 ? 36.858 3.069 5.583 1.00 50.09 109 SER A C 1
ATOM 865 O O . SER A 1 109 ? 37.623 3.841 5.011 1.00 50.09 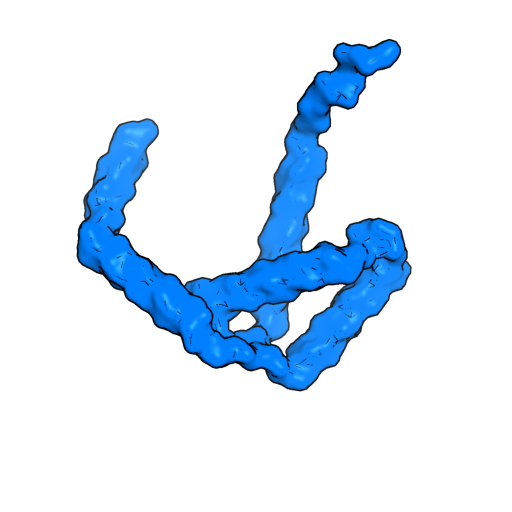109 SER A O 1
ATOM 867 N N . ALA A 1 110 ? 36.975 2.799 6.882 1.00 49.16 110 ALA A N 1
ATOM 868 C CA . ALA A 1 110 ? 38.129 3.169 7.698 1.00 49.16 110 ALA A CA 1
ATOM 869 C C . ALA A 1 110 ? 38.581 1.955 8.526 1.00 49.16 110 ALA A C 1
ATOM 871 O O . ALA A 1 110 ? 38.552 1.995 9.748 1.00 49.16 110 ALA A O 1
ATOM 872 N N . ALA A 1 111 ? 38.902 0.850 7.848 1.00 47.50 111 ALA A N 1
ATOM 873 C CA . ALA A 1 111 ? 39.713 -0.258 8.367 1.00 47.50 111 ALA A CA 1
ATOM 874 C C . ALA A 1 111 ? 39.966 -1.273 7.238 1.00 47.50 111 ALA A C 1
ATOM 876 O O . ALA A 1 111 ? 39.242 -2.259 7.106 1.00 47.50 111 ALA A O 1
ATOM 877 N N . SER A 1 112 ? 40.959 -1.010 6.393 1.00 41.47 112 SER A N 1
ATOM 878 C CA . SER A 1 112 ? 41.700 -2.011 5.609 1.00 41.47 112 SER A CA 1
ATOM 879 C C . SER A 1 112 ? 43.056 -1.422 5.262 1.00 41.47 112 SER A C 1
ATOM 881 O O . SER A 1 112 ? 43.057 -0.286 4.739 1.00 41.47 112 SER A O 1
#

Radius of gyration: 19.25 Å; chains: 1; bounding box: 53×32×45 Å

Secondary structure (DSSP, 8-state):
-HHHHHHHHHHS-HHHHHHHHHHHHHHHTS--B--HHHHHHHHHHHHHHHHH-TTT--HHHHHHHHHHHHHHHHHTT-SB--HHHHHHHHHHHHHHHHHHHHS---S--S--

InterPro domains:
  IPR019140 Mini-chromosome maintenance complex-binding protein [PF09739] (4-100)
  IPR019140 Mini-chromosome maintenance complex-binding protein [PTHR13489] (6-102)

Sequence (112 aa):
IDSIYNGIETYLTPELLTKIRTFLTFVQNLKYTVPDAVQEALQGDFVERRRADSNAFSVDDFHSLLVLTRLLSLSLGQSCLSLDVFSRAKDLEAERLTRINSLPRSATSAAS

pLDDT: mean 86.5, std 11.9, range [41.47, 96.56]

Organism: Capitella teleta (NCBI:txid283909)

Foldseek 3Di:
DVVVVVVCPVVPDPVVVVVVVVLVVVLVPAQAEEDPVNVVVLVVVLVVVCVVPVPPDDPVNSVVLVVQLSVQCSVVVHRYGDPVSSVVSVVVVVVVVVVVVPDPPPPPPPDD